Protein AF-A0A4P8THM3-F1 (afdb_monomer_lite)

Radius of gyration: 38.28 Å; chains: 1; bounding box: 110×68×94 Å

pLDDT: mean 72.7, std 19.45, range [41.75, 98.06]

Secondary structure (DSSP, 8-state):
--HHHHHHHHHHHHHHHHHHHHHHHHHH-SSHHHHHHHHHHHHHHHHHHHHHHHHHHT--TTHHHHHHHHHHHHHHHHHHHHHHTTS-HHHHTTSSSS---SS-TT--------------------------------TT----------S--SS----PPPP------------------

Foldseek 3Di:
DDPLVVVLVVLVVVLVVVLVVLVVQLVVPPDPVSVLVSVLVNLVSVLVVVVSVCVVVVDCPCVVVSVVSVVVSVVSNVVVVVVVVPPPVVVVVVPPPDDPDDPDPPPPPPDDDDDDDDDDDDDDDDDDDDDDDDDPPDPPPPDPPPDDDPPDPPPDDPPDDDDDPPDDDDDDDDDDDDDDD

Sequence (181 aa):
MTPVDIALLVLGGVLALTAIAVVVRMIIGPTILDRAVATDMLVVLLVLALALYTAHAHAAWAVPSMLTLTGLAFIGTVTFARFVAREDPARAGRRTHGEASATGGFRALDLEQPGRVAGGDDGNSPEGADGGAADGANTWQDVEVGEEIPVNAHEDADGGPGPVDEDDELVEGFGREEGPR

Structure (mmCIF, N/CA/C/O backbone):
data_AF-A0A4P8THM3-F1
#
_entry.id   AF-A0A4P8THM3-F1
#
loop_
_atom_site.group_PDB
_atom_site.id
_atom_site.type_symbol
_atom_site.label_atom_id
_atom_site.label_alt_id
_atom_site.label_comp_id
_atom_site.label_asym_id
_atom_site.label_entity_id
_atom_site.label_seq_id
_atom_site.pdbx_PDB_ins_code
_atom_site.Cartn_x
_atom_site.Cartn_y
_atom_site.Cartn_z
_atom_site.occupancy
_atom_site.B_iso_or_equiv
_atom_site.auth_seq_id
_atom_site.auth_comp_id
_atom_site.auth_asym_id
_atom_site.auth_atom_id
_atom_site.pdbx_PDB_model_num
ATOM 1 N N . MET A 1 1 ? 6.051 -5.635 -26.591 1.00 73.38 1 MET A N 1
ATOM 2 C CA . MET A 1 1 ? 5.909 -5.507 -25.128 1.00 73.38 1 MET A CA 1
ATOM 3 C C . MET A 1 1 ? 6.985 -6.380 -24.534 1.00 73.38 1 MET A C 1
ATOM 5 O O . MET A 1 1 ? 7.003 -7.567 -24.845 1.00 73.38 1 MET A O 1
ATOM 9 N N . THR A 1 2 ? 7.958 -5.794 -23.844 1.00 94.56 2 THR A N 1
ATOM 10 C CA . THR A 1 2 ? 9.021 -6.589 -23.225 1.00 94.56 2 THR A CA 1
ATOM 11 C C . THR A 1 2 ? 8.426 -7.410 -22.073 1.00 94.56 2 THR A C 1
ATOM 13 O O . THR A 1 2 ? 7.392 -7.023 -21.521 1.00 94.56 2 THR A O 1
ATOM 16 N N . PRO A 1 3 ? 9.029 -8.550 -21.690 1.00 93.19 3 PRO A N 1
ATOM 17 C CA . PRO A 1 3 ? 8.558 -9.317 -20.534 1.00 93.19 3 PRO A CA 1
ATOM 18 C C . PRO A 1 3 ? 8.524 -8.474 -19.247 1.00 93.19 3 PRO A C 1
ATOM 20 O O . PRO A 1 3 ? 7.648 -8.671 -18.409 1.00 93.19 3 PRO A O 1
ATOM 23 N N . VAL A 1 4 ? 9.425 -7.492 -19.123 1.00 93.19 4 VAL A N 1
ATOM 24 C CA . VAL A 1 4 ? 9.458 -6.539 -18.005 1.00 93.19 4 VAL A CA 1
ATOM 25 C C . VAL A 1 4 ? 8.227 -5.631 -18.015 1.00 93.19 4 VAL A C 1
ATOM 27 O O . VAL A 1 4 ? 7.602 -5.462 -16.973 1.00 93.19 4 VAL A O 1
ATOM 30 N N . ASP A 1 5 ? 7.816 -5.119 -19.178 1.00 93.56 5 ASP A N 1
ATOM 31 C CA . ASP A 1 5 ? 6.611 -4.283 -19.288 1.00 93.56 5 ASP A CA 1
ATOM 32 C C . ASP A 1 5 ? 5.356 -5.036 -18.830 1.00 93.56 5 ASP A C 1
ATOM 34 O O . ASP A 1 5 ? 4.515 -4.484 -18.122 1.00 93.56 5 ASP A O 1
ATOM 38 N N . ILE A 1 6 ? 5.242 -6.316 -19.203 1.00 95.56 6 ILE A N 1
ATOM 39 C CA . ILE A 1 6 ? 4.120 -7.170 -18.793 1.00 95.56 6 ILE A CA 1
ATOM 40 C C . ILE A 1 6 ? 4.135 -7.363 -17.273 1.00 95.56 6 ILE A C 1
ATOM 42 O O . ILE A 1 6 ? 3.096 -7.219 -16.630 1.00 95.56 6 ILE A O 1
ATOM 46 N N . ALA A 1 7 ? 5.303 -7.640 -16.687 1.00 95.50 7 ALA A N 1
ATOM 47 C CA . ALA A 1 7 ? 5.444 -7.793 -15.242 1.00 95.50 7 ALA A CA 1
ATOM 48 C C . ALA A 1 7 ? 5.059 -6.512 -14.484 1.00 95.50 7 ALA A C 1
ATOM 50 O O . ALA A 1 7 ? 4.319 -6.588 -13.505 1.00 95.50 7 ALA A O 1
ATOM 51 N N . LEU A 1 8 ? 5.493 -5.337 -14.959 1.00 95.25 8 LEU A N 1
ATOM 52 C CA . LEU A 1 8 ? 5.127 -4.043 -14.372 1.00 95.25 8 LEU A CA 1
ATOM 53 C C . LEU A 1 8 ? 3.614 -3.801 -14.433 1.00 95.25 8 LEU A C 1
ATOM 55 O O . LEU A 1 8 ? 3.025 -3.342 -13.456 1.00 95.25 8 LEU A O 1
ATOM 59 N N . LEU A 1 9 ? 2.967 -4.152 -15.546 1.00 95.50 9 LEU A N 1
ATOM 60 C CA . LEU A 1 9 ? 1.520 -3.999 -15.707 1.00 95.50 9 LEU A CA 1
ATOM 61 C C . LEU A 1 9 ? 0.753 -4.919 -14.742 1.00 95.50 9 LEU A C 1
ATOM 63 O O . LEU A 1 9 ? -0.164 -4.470 -14.054 1.00 95.50 9 LEU A O 1
ATOM 67 N N . VAL A 1 10 ? 1.170 -6.185 -14.629 1.00 97.31 10 VAL A N 1
ATOM 68 C CA . VAL A 1 10 ? 0.578 -7.147 -13.686 1.00 97.31 10 VAL A CA 1
ATOM 69 C C . VAL A 1 10 ? 0.761 -6.685 -12.239 1.00 97.31 10 VAL A C 1
ATOM 71 O O . VAL A 1 10 ? -0.218 -6.647 -11.494 1.00 97.31 10 VAL A O 1
ATOM 74 N N . LEU A 1 11 ? 1.971 -6.276 -11.839 1.00 97.25 11 LEU A N 1
ATOM 75 C CA . LEU A 1 11 ? 2.230 -5.759 -10.489 1.00 97.25 11 LEU A CA 1
ATOM 76 C C . LEU A 1 11 ? 1.400 -4.508 -10.191 1.00 97.25 11 LEU A C 1
ATOM 78 O O . LEU A 1 11 ? 0.836 -4.402 -9.105 1.00 97.25 11 LEU A O 1
ATOM 82 N N . GLY A 1 12 ? 1.284 -3.587 -11.149 1.00 96.75 12 GLY A N 1
ATOM 83 C CA . GLY A 1 12 ? 0.455 -2.392 -11.009 1.00 96.75 12 GLY A CA 1
ATOM 84 C C . GLY A 1 12 ? -1.021 -2.736 -10.799 1.00 96.75 12 GLY A C 1
ATOM 85 O O . GLY A 1 12 ? -1.669 -2.168 -9.920 1.00 96.75 12 GLY A O 1
ATOM 86 N N . GLY A 1 13 ? -1.539 -3.718 -11.542 1.00 97.50 13 GLY A N 1
ATOM 87 C CA . GLY A 1 13 ? -2.902 -4.221 -11.369 1.00 97.50 13 GLY A CA 1
ATOM 88 C C . GLY A 1 13 ? -3.132 -4.848 -9.992 1.00 97.50 13 GLY A C 1
ATOM 89 O O . GLY A 1 13 ? -4.108 -4.517 -9.317 1.00 97.50 13 GLY A O 1
ATOM 90 N N . VAL A 1 14 ? -2.211 -5.704 -9.540 1.00 98.00 14 VAL A N 1
ATOM 91 C CA . VAL A 1 14 ? -2.271 -6.329 -8.208 1.00 98.00 14 VAL A CA 1
ATOM 92 C C . VAL A 1 14 ? -2.186 -5.274 -7.104 1.00 98.00 14 VAL A C 1
ATOM 94 O O . VAL A 1 14 ? -2.969 -5.333 -6.156 1.00 98.00 14 VAL A O 1
ATOM 97 N N . LEU A 1 15 ? -1.305 -4.277 -7.233 1.00 97.56 15 LEU A N 1
ATOM 98 C CA . LEU A 1 15 ? -1.209 -3.164 -6.285 1.00 97.56 15 LEU A CA 1
ATOM 99 C C . LEU A 1 15 ? -2.510 -2.369 -6.209 1.00 97.56 15 LEU A C 1
ATOM 101 O O . LEU A 1 15 ? -2.961 -2.068 -5.108 1.00 97.56 15 LEU A O 1
ATOM 105 N N . ALA A 1 16 ? -3.141 -2.071 -7.346 1.00 97.38 16 ALA A N 1
ATOM 106 C CA . ALA A 1 16 ? -4.410 -1.349 -7.372 1.00 97.38 16 ALA A CA 1
ATOM 107 C C . ALA A 1 16 ? -5.536 -2.140 -6.680 1.00 97.38 16 ALA A C 1
ATOM 109 O O . ALA A 1 16 ? -6.243 -1.596 -5.833 1.00 97.38 16 ALA A O 1
ATOM 110 N N . LEU A 1 17 ? -5.663 -3.437 -6.980 1.00 98.06 17 LEU A N 1
ATOM 111 C CA . LEU A 1 17 ? -6.601 -4.344 -6.303 1.00 98.06 17 LEU A CA 1
ATOM 112 C C . LEU A 1 17 ? -6.342 -4.411 -4.792 1.00 98.06 17 LEU A C 1
ATOM 114 O O . LEU A 1 17 ? -7.275 -4.327 -3.992 1.00 98.06 17 LEU A O 1
ATOM 118 N N . THR A 1 18 ? -5.072 -4.507 -4.400 1.00 97.88 18 THR A N 1
ATOM 119 C CA . THR A 1 18 ? -4.663 -4.556 -2.991 1.00 97.88 18 THR A CA 1
ATOM 120 C C . THR A 1 18 ? -4.976 -3.240 -2.280 1.00 97.88 18 THR A C 1
ATOM 122 O O . THR A 1 18 ? -5.517 -3.259 -1.177 1.00 97.88 18 THR A O 1
ATOM 125 N N . ALA A 1 19 ? -4.731 -2.095 -2.922 1.00 96.62 19 ALA A N 1
ATOM 126 C CA . ALA A 1 19 ? -5.073 -0.780 -2.384 1.00 96.62 19 ALA A CA 1
ATOM 127 C C . ALA A 1 19 ? -6.576 -0.632 -2.146 1.00 96.62 19 ALA A C 1
ATOM 129 O O . ALA A 1 19 ? -6.977 -0.163 -1.083 1.00 96.62 19 ALA A O 1
ATOM 130 N N . ILE A 1 20 ? -7.413 -1.095 -3.078 1.00 97.44 20 ILE A N 1
ATOM 131 C CA . ILE A 1 20 ? -8.868 -1.102 -2.891 1.00 97.44 20 ILE A CA 1
ATOM 132 C C . ILE A 1 20 ? -9.243 -1.954 -1.672 1.00 97.44 20 ILE A C 1
ATOM 134 O O . ILE A 1 20 ? -9.983 -1.486 -0.810 1.00 97.44 20 ILE A O 1
ATOM 138 N N . ALA A 1 21 ? -8.707 -3.173 -1.555 1.00 96.50 21 ALA A N 1
ATOM 139 C CA . ALA A 1 21 ? -8.986 -4.050 -0.417 1.00 96.50 21 ALA A CA 1
ATOM 140 C C . ALA A 1 21 ? -8.557 -3.430 0.928 1.00 96.50 21 ALA A C 1
ATOM 142 O O . ALA A 1 21 ? -9.304 -3.492 1.908 1.00 96.50 21 ALA A O 1
ATOM 143 N N . VAL A 1 22 ? -7.390 -2.781 0.970 1.00 96.56 22 VAL A N 1
ATOM 144 C CA . VAL A 1 22 ? -6.890 -2.073 2.159 1.00 96.56 22 VAL A CA 1
ATOM 145 C C . VAL A 1 22 ? -7.782 -0.886 2.519 1.00 96.56 22 VAL A C 1
ATOM 147 O O . VAL A 1 22 ? -8.130 -0.722 3.686 1.00 96.56 22 VAL A O 1
ATOM 150 N N . VAL A 1 23 ? -8.226 -0.094 1.539 1.00 96.44 23 VAL A N 1
ATOM 151 C CA . VAL A 1 23 ? -9.157 1.023 1.771 1.00 96.44 23 VAL A CA 1
ATOM 152 C C . VAL A 1 23 ? -10.505 0.519 2.291 1.00 96.44 23 VAL A C 1
ATOM 154 O O . VAL A 1 23 ? -11.053 1.083 3.236 1.00 96.44 23 VAL A O 1
ATOM 157 N N . VAL A 1 24 ? -11.025 -0.580 1.740 1.00 96.38 24 VAL A N 1
ATOM 158 C CA . VAL A 1 24 ? -12.254 -1.213 2.242 1.00 96.38 24 VAL A CA 1
ATOM 159 C C . VAL A 1 24 ? -12.089 -1.625 3.711 1.00 96.38 24 VAL A C 1
ATOM 161 O O . VAL A 1 24 ? -12.961 -1.322 4.528 1.00 96.38 24 VAL A O 1
ATOM 164 N N . ARG A 1 25 ? -10.953 -2.233 4.079 1.00 93.62 25 ARG A N 1
ATOM 165 C CA . ARG A 1 25 ? -10.628 -2.580 5.473 1.00 93.62 25 ARG A CA 1
ATOM 166 C C . ARG A 1 25 ? -10.517 -1.344 6.371 1.00 93.62 25 ARG A C 1
ATOM 168 O O . ARG A 1 25 ? -11.076 -1.338 7.462 1.00 93.62 25 ARG A O 1
ATOM 175 N N . MET A 1 26 ? -9.894 -0.267 5.892 1.00 93.94 26 MET A N 1
ATOM 176 C CA . MET A 1 26 ? -9.790 1.009 6.613 1.00 93.94 26 MET A CA 1
ATOM 177 C C . MET A 1 26 ? -11.167 1.622 6.938 1.00 93.94 26 MET A C 1
ATOM 179 O O . MET A 1 26 ? -11.344 2.223 8.000 1.00 93.94 26 MET A O 1
ATOM 183 N N . ILE A 1 27 ? -12.152 1.478 6.043 1.00 94.12 27 ILE A N 1
ATOM 184 C CA . ILE A 1 27 ? -13.493 2.061 6.209 1.00 94.12 27 ILE A CA 1
ATOM 185 C C . ILE A 1 27 ? -14.392 1.177 7.085 1.00 94.12 27 ILE A C 1
ATOM 187 O O . ILE A 1 27 ? -15.050 1.686 7.998 1.00 94.12 27 ILE A O 1
ATOM 191 N N . ILE A 1 28 ? -14.427 -0.130 6.812 1.00 93.88 28 ILE A N 1
ATOM 192 C CA . ILE A 1 28 ? -15.364 -1.087 7.429 1.00 93.88 28 ILE A CA 1
ATOM 193 C C . ILE A 1 28 ? -14.802 -1.678 8.736 1.00 93.88 28 ILE A C 1
ATOM 195 O O . ILE A 1 28 ? -15.559 -2.213 9.543 1.00 93.88 28 ILE A O 1
ATOM 199 N N . GLY A 1 29 ? -13.494 -1.540 8.986 1.00 86.56 29 GLY A N 1
ATOM 200 C CA . GLY A 1 29 ? -12.803 -2.095 10.150 1.00 86.56 29 GLY A CA 1
ATOM 201 C C . GLY A 1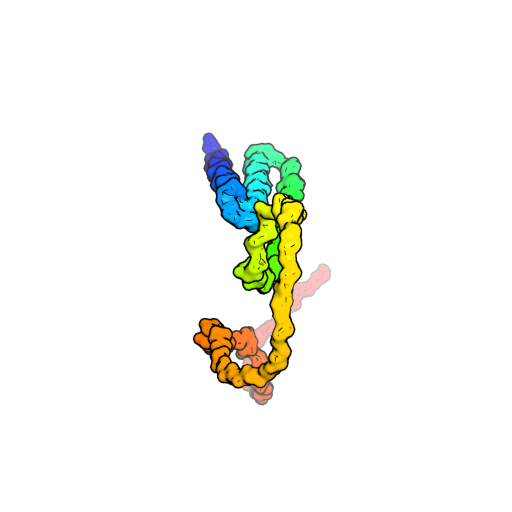 29 ? -13.508 -1.787 11.485 1.00 86.56 29 GLY A C 1
ATOM 202 O O . GLY A 1 29 ? -13.730 -0.606 11.796 1.00 86.56 29 GLY A O 1
ATOM 203 N N . PRO A 1 30 ? -13.868 -2.812 12.289 1.00 85.00 30 PRO A N 1
ATOM 204 C CA . PRO A 1 30 ? -14.609 -2.641 13.542 1.00 85.00 30 PRO A CA 1
ATOM 205 C C . PRO A 1 30 ? -13.731 -2.155 14.702 1.00 85.00 30 PRO A C 1
ATOM 207 O O . PRO A 1 30 ? -14.251 -1.601 15.667 1.00 85.00 30 PRO A O 1
ATOM 210 N N . THR A 1 31 ? -12.408 -2.349 14.627 1.00 87.94 31 THR A N 1
ATOM 211 C CA . THR A 1 31 ? -11.468 -1.978 15.695 1.00 87.94 31 THR A CA 1
ATOM 212 C C . THR A 1 31 ? -10.603 -0.787 15.286 1.00 87.94 31 THR A C 1
ATOM 214 O O . THR A 1 31 ? -10.266 -0.607 14.114 1.00 87.94 31 THR A O 1
ATOM 217 N N . ILE A 1 32 ? -10.216 0.039 16.263 1.00 87.00 32 ILE A N 1
ATOM 218 C CA . ILE A 1 32 ? -9.320 1.184 16.038 1.00 87.00 32 ILE A CA 1
ATOM 219 C C . ILE A 1 32 ? -7.935 0.722 15.547 1.00 87.00 32 ILE A C 1
ATOM 221 O O . ILE A 1 32 ? -7.352 1.342 14.659 1.00 87.00 32 ILE A O 1
ATOM 225 N N . LEU A 1 33 ? -7.458 -0.418 16.066 1.00 87.25 33 LEU A N 1
ATOM 226 C CA . LEU A 1 33 ? -6.210 -1.064 15.653 1.00 87.25 33 LEU A CA 1
ATOM 227 C C . LEU A 1 33 ? -6.268 -1.488 14.186 1.00 87.25 33 LEU A C 1
ATOM 229 O O . LEU A 1 33 ? -5.297 -1.299 13.461 1.00 87.25 33 LEU A O 1
ATOM 233 N N . ASP A 1 34 ? -7.409 -1.993 13.721 1.00 89.25 34 ASP A N 1
ATOM 234 C CA . ASP A 1 34 ? -7.544 -2.420 12.335 1.00 89.25 34 ASP A CA 1
ATOM 235 C C . ASP A 1 34 ? -7.416 -1.258 11.346 1.00 89.25 34 ASP A C 1
ATOM 237 O O . ASP A 1 34 ? -6.707 -1.338 10.342 1.00 89.25 34 ASP A O 1
ATOM 241 N N . ARG A 1 35 ? -8.052 -0.131 11.677 1.00 91.31 35 ARG A N 1
ATOM 242 C CA . ARG A 1 35 ? -7.966 1.097 10.879 1.00 91.31 35 ARG A CA 1
ATOM 243 C C . ARG A 1 35 ? -6.544 1.660 10.861 1.00 91.31 35 ARG A C 1
ATOM 245 O O . ARG A 1 35 ? -6.087 2.126 9.816 1.00 91.31 35 ARG A O 1
ATOM 252 N N . ALA A 1 36 ? -5.834 1.589 11.988 1.00 90.19 36 ALA A N 1
ATOM 253 C CA . ALA A 1 36 ? -4.442 2.018 12.085 1.00 90.19 36 ALA A CA 1
ATOM 254 C C . ALA A 1 36 ? -3.513 1.147 11.222 1.00 90.19 36 ALA A C 1
ATOM 256 O O . ALA A 1 36 ? -2.732 1.682 10.437 1.00 90.19 36 ALA A O 1
ATOM 257 N N . VAL A 1 37 ? -3.658 -0.180 11.294 1.00 91.62 37 VAL A N 1
ATOM 258 C CA . VAL A 1 37 ? -2.885 -1.122 10.468 1.00 91.62 37 VAL A CA 1
ATOM 259 C C . VAL A 1 37 ? -3.199 -0.941 8.982 1.00 91.62 37 VAL A C 1
ATOM 261 O O . VAL A 1 37 ? -2.287 -0.922 8.162 1.00 91.62 37 VAL A O 1
ATOM 264 N N . ALA A 1 38 ? -4.468 -0.749 8.610 1.00 94.31 38 ALA A N 1
ATOM 265 C CA . ALA A 1 38 ? -4.839 -0.502 7.217 1.00 94.31 38 ALA A CA 1
ATOM 266 C C . ALA A 1 38 ? -4.207 0.789 6.665 1.00 94.31 38 ALA A C 1
ATOM 268 O O . ALA A 1 38 ? -3.762 0.821 5.519 1.00 94.31 38 ALA A O 1
ATOM 269 N N . THR A 1 39 ? -4.116 1.839 7.484 1.00 92.62 39 THR A N 1
ATOM 270 C CA . THR A 1 39 ? -3.465 3.098 7.090 1.00 92.62 39 THR A CA 1
ATOM 271 C C . THR A 1 39 ? -1.962 2.908 6.883 1.00 92.62 39 THR A C 1
ATOM 273 O O . THR A 1 39 ? -1.412 3.422 5.912 1.00 92.62 39 THR A O 1
ATOM 276 N N . ASP A 1 40 ? -1.304 2.130 7.744 1.00 93.94 40 ASP A N 1
ATOM 277 C CA . ASP A 1 40 ? 0.111 1.786 7.581 1.00 93.94 40 ASP A CA 1
ATOM 278 C C . ASP A 1 40 ? 0.370 0.994 6.289 1.00 93.94 40 ASP A C 1
ATOM 280 O O . ASP A 1 40 ? 1.219 1.360 5.474 1.00 93.94 40 ASP A O 1
ATOM 284 N N . MET A 1 41 ? -0.452 -0.026 6.026 1.00 95.19 41 MET A N 1
ATOM 285 C CA . MET A 1 41 ? -0.386 -0.791 4.778 1.00 95.19 41 MET A CA 1
ATOM 286 C C . MET A 1 41 ? -0.611 0.091 3.543 1.00 95.19 41 MET A C 1
ATOM 288 O O . MET A 1 41 ? 0.007 -0.140 2.507 1.00 95.19 41 MET A O 1
ATOM 292 N N . LEU A 1 42 ? -1.450 1.129 3.633 1.00 95.69 42 LEU A N 1
ATOM 293 C CA . LEU A 1 42 ? -1.641 2.092 2.546 1.00 95.69 42 LEU A CA 1
ATOM 294 C C . LEU A 1 42 ? -0.337 2.852 2.252 1.00 95.69 42 LEU A C 1
ATOM 296 O O . LEU A 1 42 ? 0.042 2.975 1.088 1.00 95.69 42 LEU A O 1
ATOM 300 N N . VAL A 1 43 ? 0.397 3.290 3.281 1.00 95.69 43 VAL A N 1
ATOM 301 C CA . VAL A 1 43 ? 1.716 3.926 3.103 1.00 95.69 43 VAL A CA 1
ATOM 302 C C . VAL A 1 43 ? 2.701 2.964 2.437 1.00 95.69 43 VAL A C 1
ATOM 304 O O . VAL A 1 43 ? 3.385 3.355 1.490 1.00 95.69 43 VAL A O 1
ATOM 307 N N . VAL A 1 44 ? 2.727 1.696 2.855 1.00 96.06 44 VAL A N 1
ATOM 308 C CA . VAL A 1 44 ? 3.550 0.658 2.212 1.00 96.06 44 VAL A CA 1
ATOM 309 C C . VAL A 1 44 ? 3.181 0.505 0.733 1.00 96.06 44 VAL A C 1
ATOM 311 O O . VAL A 1 44 ? 4.061 0.522 -0.127 1.00 96.06 44 VAL A O 1
ATOM 314 N N . LEU A 1 45 ? 1.891 0.447 0.395 1.00 96.81 45 LEU A N 1
ATOM 315 C CA . LEU A 1 45 ? 1.435 0.369 -0.996 1.00 96.81 45 LEU A CA 1
ATOM 316 C C . LEU A 1 45 ? 1.843 1.593 -1.827 1.00 96.81 45 LEU A C 1
ATOM 318 O O . LEU A 1 45 ? 2.184 1.437 -2.999 1.00 96.81 45 LEU A O 1
ATOM 322 N N . LEU A 1 46 ? 1.867 2.792 -1.238 1.00 95.94 46 LEU A N 1
ATOM 323 C CA . LEU A 1 46 ? 2.380 3.992 -1.907 1.00 95.94 46 LEU A CA 1
ATOM 324 C C . LEU A 1 46 ? 3.880 3.884 -2.194 1.00 95.94 46 LEU A C 1
ATOM 326 O O . LEU A 1 46 ? 4.318 4.249 -3.285 1.00 95.94 46 LEU A O 1
ATOM 330 N N . VAL A 1 47 ? 4.664 3.345 -1.255 1.00 96.56 47 VAL A N 1
ATOM 331 C CA . VAL A 1 47 ? 6.093 3.070 -1.472 1.00 96.56 47 VAL A CA 1
ATOM 332 C C . VAL A 1 47 ? 6.283 2.063 -2.605 1.00 96.56 47 VAL A C 1
ATOM 334 O O . VAL A 1 47 ? 7.108 2.297 -3.487 1.00 96.56 47 VAL A O 1
ATOM 337 N N . LEU A 1 48 ? 5.490 0.987 -2.645 1.00 96.50 48 LEU A N 1
ATOM 338 C CA . LEU A 1 48 ? 5.543 0.001 -3.729 1.00 96.50 48 LEU A CA 1
ATOM 339 C C . LEU A 1 48 ? 5.144 0.612 -5.080 1.00 96.50 48 LEU A C 1
ATOM 341 O O . LEU A 1 48 ? 5.786 0.329 -6.089 1.00 96.50 48 LEU A O 1
ATOM 345 N N . ALA A 1 49 ? 4.127 1.475 -5.113 1.00 95.31 49 ALA A N 1
ATOM 346 C CA . ALA A 1 49 ? 3.715 2.171 -6.330 1.00 95.31 49 ALA A CA 1
ATOM 347 C C . ALA A 1 49 ? 4.812 3.118 -6.843 1.00 95.31 49 ALA A C 1
ATOM 349 O O . ALA A 1 49 ? 5.112 3.130 -8.039 1.00 95.31 49 ALA A O 1
ATOM 350 N N . LEU A 1 50 ? 5.462 3.863 -5.943 1.00 95.06 50 LEU A N 1
ATOM 351 C CA . LEU A 1 50 ? 6.627 4.682 -6.277 1.00 95.06 50 LEU A CA 1
ATOM 352 C C . LEU A 1 50 ? 7.773 3.806 -6.799 1.00 95.06 50 LEU A C 1
ATOM 354 O O . LEU A 1 50 ? 8.403 4.165 -7.791 1.00 95.06 50 LEU A O 1
ATOM 358 N N . ALA A 1 51 ? 8.040 2.660 -6.166 1.00 94.69 51 ALA A N 1
ATOM 359 C CA . ALA A 1 51 ? 9.090 1.741 -6.595 1.00 94.69 51 ALA A CA 1
ATOM 360 C C . ALA A 1 51 ? 8.829 1.247 -8.023 1.00 94.69 51 ALA A C 1
ATOM 362 O O . ALA A 1 51 ? 9.711 1.328 -8.879 1.00 94.69 51 ALA A O 1
ATOM 363 N N . LEU A 1 52 ? 7.589 0.847 -8.311 1.00 94.94 52 LEU A N 1
ATOM 364 C CA . LEU A 1 52 ? 7.165 0.425 -9.642 1.00 94.94 52 LEU A CA 1
ATOM 365 C C . LEU A 1 52 ? 7.316 1.548 -10.679 1.00 94.94 52 LEU A C 1
ATOM 367 O O . LEU A 1 52 ? 7.823 1.317 -11.776 1.00 94.94 52 LEU A O 1
ATOM 371 N N . TYR A 1 53 ? 6.951 2.779 -10.309 1.00 92.88 53 TYR A N 1
ATOM 372 C CA . TYR A 1 53 ? 7.142 3.954 -11.155 1.00 92.88 53 TYR A CA 1
ATOM 373 C C . TYR A 1 53 ? 8.626 4.218 -11.446 1.00 92.88 53 TYR A C 1
ATOM 375 O O . TYR A 1 53 ? 8.997 4.431 -12.598 1.00 92.88 53 TYR A O 1
ATOM 383 N N . THR A 1 54 ? 9.499 4.157 -10.436 1.00 93.44 54 THR A N 1
ATOM 384 C CA . THR A 1 54 ? 10.946 4.351 -10.640 1.00 93.44 54 THR A CA 1
ATOM 385 C C . THR A 1 54 ? 11.585 3.246 -11.469 1.00 93.44 54 THR A C 1
ATOM 387 O O . THR A 1 54 ? 12.484 3.531 -12.259 1.00 93.44 54 THR A O 1
ATOM 390 N N . ALA A 1 55 ? 11.099 2.008 -11.337 1.00 91.12 55 ALA A N 1
ATOM 391 C CA . ALA A 1 55 ? 11.545 0.883 -12.147 1.00 91.12 55 ALA A CA 1
ATOM 392 C C . ALA A 1 55 ? 11.215 1.096 -13.632 1.00 91.12 55 ALA A C 1
ATOM 394 O O . ALA A 1 55 ? 12.026 0.751 -14.487 1.00 91.12 55 ALA A O 1
ATOM 395 N N . HIS A 1 56 ? 10.066 1.710 -13.930 1.00 91.94 56 HIS A N 1
ATOM 396 C CA . HIS A 1 56 ? 9.674 2.059 -15.294 1.00 91.94 56 HIS A CA 1
ATOM 397 C C . HIS A 1 56 ? 10.401 3.304 -15.830 1.00 91.94 56 HIS A C 1
ATOM 399 O O . HIS A 1 56 ? 10.831 3.329 -16.978 1.00 91.94 56 HIS A O 1
ATOM 405 N N . ALA A 1 57 ? 10.554 4.345 -15.004 1.00 89.19 57 ALA A N 1
ATOM 406 C CA . ALA A 1 57 ? 11.145 5.623 -15.407 1.00 89.19 57 ALA A CA 1
ATOM 407 C C . ALA A 1 57 ? 12.686 5.621 -15.443 1.00 89.19 57 ALA A C 1
ATOM 409 O O . ALA A 1 57 ? 13.281 6.597 -15.896 1.00 89.19 57 ALA A O 1
ATOM 410 N N . HIS A 1 58 ? 13.336 4.568 -14.930 1.00 83.88 58 HIS A N 1
ATOM 411 C CA . HIS A 1 58 ? 14.795 4.449 -14.803 1.00 83.88 58 HIS A CA 1
ATOM 412 C C . HIS A 1 58 ? 15.461 5.658 -14.118 1.00 83.88 58 HIS A C 1
ATOM 414 O O . HIS A 1 58 ? 16.580 6.047 -14.453 1.00 83.88 58 HIS A O 1
ATOM 420 N N . ALA A 1 59 ? 14.775 6.258 -13.142 1.00 82.69 59 ALA A N 1
ATOM 421 C CA . ALA A 1 59 ? 15.237 7.450 -12.440 1.00 82.69 59 ALA A CA 1
ATOM 422 C C . ALA A 1 59 ? 15.068 7.296 -10.921 1.00 82.69 59 ALA A C 1
ATOM 424 O O . ALA A 1 59 ? 13.993 6.956 -10.431 1.00 82.69 59 ALA A O 1
ATOM 425 N N . ALA A 1 60 ? 16.131 7.582 -10.164 1.00 86.62 60 ALA A N 1
ATOM 426 C CA . ALA A 1 60 ? 16.220 7.298 -8.727 1.00 86.62 60 ALA A CA 1
ATOM 427 C C . ALA A 1 60 ? 15.782 8.460 -7.810 1.00 86.62 60 ALA A C 1
ATOM 429 O O . ALA A 1 60 ? 16.007 8.422 -6.602 1.00 86.62 60 ALA A O 1
ATOM 430 N N . TRP A 1 61 ? 15.152 9.505 -8.350 1.00 89.94 61 TRP A N 1
ATOM 431 C CA . TRP A 1 61 ? 14.800 10.708 -7.582 1.00 89.94 61 TRP A CA 1
ATOM 432 C C . TRP A 1 61 ? 13.781 10.450 -6.460 1.00 89.94 61 TRP A C 1
ATOM 434 O O . TRP A 1 61 ? 13.760 11.192 -5.483 1.00 89.94 61 TRP A O 1
ATOM 444 N N . ALA A 1 62 ? 12.969 9.392 -6.566 1.00 89.38 62 ALA A N 1
ATOM 445 C CA . ALA A 1 62 ? 11.993 9.025 -5.539 1.00 89.38 62 ALA A CA 1
ATOM 446 C C . ALA A 1 62 ? 12.557 8.085 -4.454 1.00 89.38 62 ALA A C 1
ATOM 448 O O . ALA A 1 62 ? 11.875 7.835 -3.461 1.00 89.38 62 ALA A O 1
ATOM 449 N N . VAL A 1 63 ? 13.797 7.594 -4.592 1.00 92.81 63 VAL A N 1
ATOM 450 C CA . VAL A 1 63 ? 14.429 6.697 -3.604 1.00 92.81 63 VAL A CA 1
ATOM 451 C C . VAL A 1 63 ? 14.508 7.336 -2.205 1.00 92.81 63 VAL A C 1
ATOM 453 O O . VAL A 1 63 ? 14.120 6.674 -1.241 1.00 92.81 63 VAL A O 1
ATOM 456 N N . PRO A 1 64 ? 14.904 8.619 -2.041 1.00 94.62 64 PRO A N 1
ATOM 457 C CA . PRO A 1 64 ? 14.890 9.266 -0.727 1.00 94.62 64 PRO A CA 1
ATOM 458 C C . PRO A 1 64 ? 13.485 9.365 -0.119 1.00 94.62 64 PRO A C 1
ATOM 460 O O . PRO A 1 64 ? 13.324 9.194 1.086 1.00 94.62 64 PRO A O 1
ATOM 463 N N . SER A 1 65 ? 12.459 9.603 -0.941 1.00 95.38 65 SER A N 1
ATOM 464 C CA . SER A 1 65 ? 11.065 9.666 -0.486 1.00 95.38 65 SER A CA 1
ATOM 465 C C . SER A 1 65 ? 10.549 8.302 -0.027 1.00 95.38 65 SER A C 1
ATOM 467 O O . SER A 1 65 ? 9.870 8.215 0.989 1.00 95.38 65 SER A O 1
ATOM 469 N N . MET A 1 66 ? 10.896 7.218 -0.728 1.00 95.88 66 MET A N 1
ATOM 470 C CA . MET A 1 66 ? 10.567 5.855 -0.287 1.00 95.88 66 MET A CA 1
ATOM 471 C C . MET A 1 66 ? 11.207 5.535 1.064 1.00 95.88 66 MET A C 1
ATOM 473 O O . MET A 1 66 ? 10.566 4.924 1.918 1.00 95.88 66 MET A O 1
ATOM 477 N N . LEU A 1 67 ? 12.455 5.967 1.269 1.00 96.19 67 LEU A N 1
ATOM 478 C CA . LEU A 1 67 ? 13.181 5.750 2.516 1.00 96.19 67 LEU A CA 1
ATOM 479 C C . LEU A 1 67 ? 12.495 6.453 3.695 1.00 96.19 67 LEU A C 1
ATOM 481 O O . LEU A 1 67 ? 12.276 5.833 4.735 1.00 96.19 67 LEU A O 1
ATOM 485 N N . THR A 1 68 ? 12.105 7.721 3.529 1.00 97.25 68 THR A N 1
ATOM 486 C CA . THR A 1 68 ? 11.398 8.467 4.581 1.00 97.25 68 THR A CA 1
ATOM 487 C C . THR A 1 68 ? 10.000 7.912 4.843 1.00 97.25 68 THR A C 1
ATOM 489 O O . THR A 1 68 ? 9.622 7.772 6.004 1.00 97.25 68 THR A O 1
ATOM 492 N N . LEU A 1 69 ? 9.255 7.530 3.800 1.00 96.12 69 LEU A N 1
ATOM 493 C CA . LEU A 1 69 ? 7.938 6.897 3.934 1.00 96.12 69 LEU A CA 1
ATOM 494 C C . LEU A 1 69 ? 8.015 5.549 4.660 1.00 96.12 69 LEU A C 1
ATOM 496 O O . LEU A 1 69 ? 7.199 5.282 5.538 1.00 96.12 69 LEU A O 1
ATOM 500 N N . THR A 1 70 ? 9.016 4.726 4.346 1.00 95.62 70 THR A N 1
ATOM 501 C CA . THR A 1 70 ? 9.236 3.433 5.014 1.00 95.62 70 THR A CA 1
ATOM 502 C C . THR A 1 70 ? 9.576 3.631 6.490 1.00 95.62 70 THR A C 1
ATOM 504 O O . THR A 1 70 ? 9.021 2.955 7.353 1.00 95.62 70 THR A O 1
ATOM 507 N N . GLY A 1 71 ? 10.444 4.600 6.798 1.00 96.69 71 GLY A N 1
ATOM 508 C CA . GLY A 1 71 ? 10.744 4.974 8.179 1.00 96.69 71 GLY A CA 1
ATOM 509 C C . GLY A 1 71 ? 9.505 5.466 8.932 1.00 96.69 71 GLY A C 1
ATOM 510 O O . GLY A 1 71 ? 9.292 5.083 10.079 1.00 96.69 71 GLY A O 1
ATOM 511 N N . LEU A 1 72 ? 8.653 6.264 8.282 1.00 95.38 72 LEU A N 1
ATOM 512 C CA . LEU A 1 72 ? 7.416 6.776 8.872 1.00 95.38 72 LEU A CA 1
ATOM 513 C C . LEU A 1 72 ? 6.401 5.660 9.163 1.00 95.38 72 LEU A C 1
ATOM 515 O O . LEU A 1 72 ? 5.835 5.640 10.254 1.00 95.38 72 LEU A O 1
ATOM 519 N N . ALA A 1 73 ? 6.214 4.726 8.227 1.00 92.88 73 ALA A N 1
ATOM 520 C CA . ALA A 1 73 ? 5.369 3.540 8.394 1.00 92.88 73 ALA A CA 1
ATOM 521 C C . ALA A 1 73 ? 5.838 2.679 9.585 1.00 92.88 73 ALA A C 1
ATOM 523 O O . ALA A 1 73 ? 5.088 2.375 10.518 1.00 92.88 73 ALA A O 1
ATOM 524 N N . PHE A 1 74 ? 7.143 2.402 9.643 1.00 93.12 74 PHE A N 1
ATOM 525 C CA . PHE A 1 74 ? 7.745 1.665 10.752 1.00 93.12 74 PHE A CA 1
ATOM 526 C C . PHE A 1 74 ? 7.559 2.368 12.107 1.00 93.12 74 PHE A C 1
ATOM 528 O O . PHE A 1 74 ? 7.135 1.756 13.087 1.00 93.12 74 PHE A O 1
ATOM 535 N N . ILE A 1 75 ? 7.835 3.672 12.183 1.00 94.81 75 ILE A N 1
ATOM 536 C CA . ILE A 1 75 ? 7.670 4.434 13.429 1.00 94.81 75 ILE A CA 1
ATOM 537 C C . ILE A 1 75 ? 6.192 4.487 13.848 1.00 94.81 75 ILE A C 1
ATOM 539 O O . ILE A 1 75 ? 5.888 4.373 15.041 1.00 94.81 75 ILE A O 1
ATOM 543 N N . GLY A 1 76 ? 5.271 4.634 12.892 1.00 89.88 76 GLY A N 1
ATOM 544 C CA . GLY A 1 76 ? 3.830 4.667 13.134 1.00 89.88 76 GLY A CA 1
ATOM 545 C C . GLY A 1 76 ? 3.313 3.387 13.794 1.00 89.88 76 GLY A C 1
ATOM 546 O O . GLY A 1 76 ? 2.639 3.457 14.825 1.00 89.88 76 GLY A O 1
ATOM 547 N N . THR A 1 77 ? 3.691 2.219 13.271 1.00 89.19 77 THR A N 1
ATOM 548 C CA . THR A 1 77 ? 3.275 0.915 13.822 1.00 89.19 77 THR A CA 1
ATOM 549 C C . THR A 1 77 ? 3.859 0.635 15.199 1.00 89.19 77 THR A C 1
ATOM 551 O O . THR A 1 77 ? 3.125 0.228 16.101 1.00 89.19 77 THR A O 1
ATOM 554 N N . VAL A 1 78 ? 5.153 0.905 15.405 1.00 90.44 78 VAL A N 1
ATOM 555 C CA . VAL A 1 78 ? 5.813 0.713 16.708 1.00 90.44 78 VAL A CA 1
ATOM 556 C C . VAL A 1 78 ? 5.178 1.605 17.770 1.00 90.44 78 VAL A C 1
ATOM 558 O O . VAL A 1 78 ? 4.919 1.158 18.889 1.00 90.44 78 VAL A O 1
ATOM 561 N N . THR A 1 79 ? 4.893 2.860 17.425 1.00 90.50 79 THR A N 1
ATOM 562 C CA . THR A 1 79 ? 4.229 3.794 18.339 1.00 90.50 79 THR A CA 1
ATOM 563 C C . THR A 1 79 ? 2.839 3.279 18.700 1.00 90.50 79 THR A C 1
ATOM 565 O O . THR A 1 79 ? 2.524 3.162 19.884 1.00 90.50 79 THR A O 1
ATOM 568 N N . PHE A 1 80 ? 2.039 2.889 17.703 1.00 85.19 80 PHE A N 1
ATOM 569 C CA . PHE A 1 80 ? 0.693 2.363 17.923 1.00 85.19 80 PHE A CA 1
ATOM 570 C C . PHE A 1 80 ? 0.692 1.110 18.813 1.00 85.19 80 PHE A C 1
ATOM 572 O O . PHE A 1 80 ? -0.055 1.047 19.789 1.00 85.19 80 PHE A O 1
ATOM 579 N N . ALA A 1 81 ? 1.580 0.148 18.545 1.00 86.75 81 ALA A N 1
ATOM 580 C CA . ALA A 1 81 ? 1.712 -1.072 19.340 1.00 86.75 81 ALA A CA 1
ATOM 581 C C . ALA A 1 81 ? 2.070 -0.780 20.808 1.00 86.75 81 ALA A C 1
ATOM 583 O O . ALA A 1 81 ? 1.536 -1.409 21.721 1.00 86.75 81 ALA A O 1
ATOM 584 N N . ARG A 1 82 ? 2.933 0.214 21.063 1.00 85.75 82 ARG A N 1
ATOM 585 C CA . ARG A 1 82 ? 3.304 0.610 22.433 1.00 85.75 82 ARG A CA 1
ATOM 586 C C . ARG A 1 82 ? 2.175 1.312 23.186 1.00 85.75 82 ARG A C 1
ATOM 588 O O . ARG A 1 82 ? 2.127 1.202 24.409 1.00 85.75 82 ARG A O 1
ATOM 595 N N . PHE A 1 83 ? 1.298 2.035 22.491 1.00 83.31 83 PHE A N 1
ATOM 596 C CA . PHE A 1 83 ? 0.110 2.632 23.105 1.00 83.31 83 PHE A CA 1
ATOM 597 C C . PHE A 1 83 ? -0.952 1.578 23.413 1.00 83.31 83 PHE A C 1
ATOM 599 O O . PHE A 1 83 ? -1.444 1.544 24.539 1.00 83.31 83 PHE A O 1
ATOM 606 N N . VAL A 1 84 ? -1.241 0.676 22.468 1.00 82.44 84 VAL A N 1
ATOM 607 C CA . VAL A 1 84 ? -2.274 -0.357 22.651 1.00 82.44 84 VAL A CA 1
ATOM 608 C C . VAL A 1 84 ? -1.911 -1.336 23.776 1.00 82.44 84 VAL A C 1
ATOM 610 O O . VAL A 1 84 ? -2.773 -1.751 24.539 1.00 82.44 84 VAL A O 1
ATOM 613 N N . ALA A 1 85 ? -0.621 -1.633 23.967 1.00 76.62 85 ALA A N 1
ATOM 614 C CA . ALA A 1 85 ? -0.147 -2.498 25.049 1.00 76.62 85 ALA A CA 1
ATOM 615 C C . ALA A 1 85 ? -0.322 -1.902 26.464 1.00 76.62 85 ALA A C 1
ATOM 617 O O . ALA A 1 85 ? -0.156 -2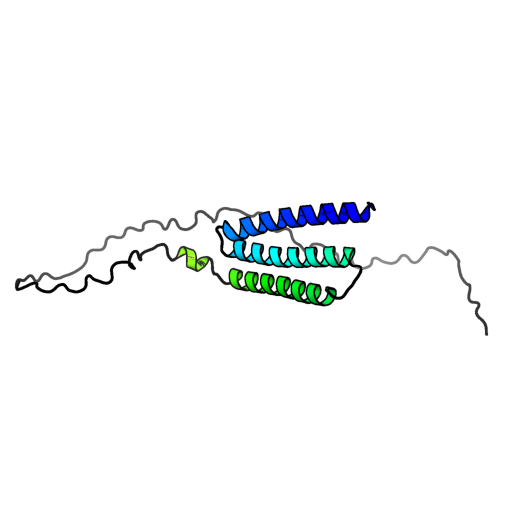.613 27.451 1.00 76.62 85 ALA A O 1
ATOM 618 N N . ARG A 1 86 ? -0.621 -0.599 26.587 1.00 67.56 86 ARG A N 1
ATOM 619 C CA . ARG A 1 86 ? -0.836 0.085 27.877 1.00 67.56 86 ARG A CA 1
ATOM 620 C C . ARG A 1 86 ? -2.310 0.182 28.275 1.00 67.56 86 ARG A C 1
ATOM 622 O O . ARG A 1 86 ? -2.606 0.630 29.384 1.00 67.56 86 ARG A O 1
ATOM 629 N N . GLU A 1 87 ? -3.229 -0.232 27.406 1.00 63.84 87 GLU A N 1
ATOM 630 C CA . GLU A 1 87 ? -4.644 -0.378 27.743 1.00 63.84 87 GLU A CA 1
ATOM 631 C C . GLU A 1 87 ? -4.819 -1.647 28.576 1.00 63.84 87 GLU A C 1
ATOM 633 O O . GLU A 1 87 ? -5.005 -2.745 28.071 1.00 63.84 87 GLU A O 1
ATOM 638 N N . ASP A 1 88 ? -4.691 -1.472 29.886 1.00 60.75 88 ASP A N 1
ATOM 639 C CA . ASP A 1 88 ? -4.797 -2.521 30.889 1.00 60.75 88 ASP A CA 1
ATOM 640 C C . ASP A 1 88 ? -6.167 -3.240 30.779 1.00 60.75 88 ASP A C 1
ATOM 642 O O . ASP A 1 88 ? -7.198 -2.644 31.138 1.00 60.75 88 ASP A O 1
ATOM 646 N N . PRO A 1 89 ? -6.235 -4.506 30.309 1.00 59.31 89 PRO A N 1
ATOM 647 C CA . PRO A 1 89 ? -7.502 -5.237 30.184 1.00 59.31 89 PRO A CA 1
ATOM 648 C C . PRO A 1 89 ? -8.199 -5.404 31.548 1.00 59.31 89 PRO A C 1
ATOM 650 O O . PRO A 1 89 ? -9.421 -5.547 31.619 1.00 59.31 89 PRO A O 1
ATOM 653 N N . ALA A 1 90 ? -7.450 -5.261 32.649 1.00 59.34 90 ALA A N 1
ATOM 654 C CA . ALA A 1 90 ? -7.938 -5.2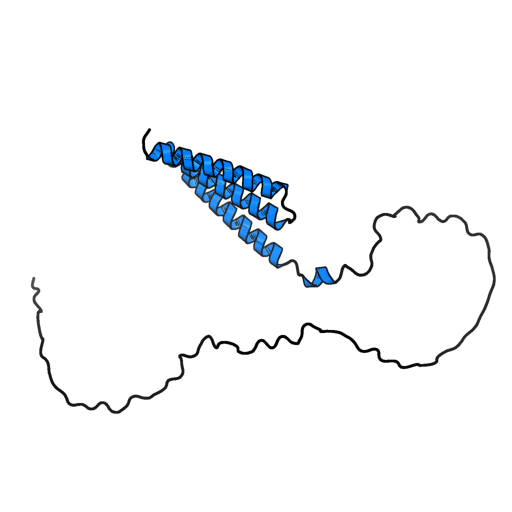90 34.025 1.00 59.34 90 ALA A CA 1
ATOM 655 C C . ALA A 1 90 ? -8.908 -4.143 34.390 1.00 59.34 90 ALA A C 1
ATOM 657 O O . ALA A 1 90 ? -9.658 -4.254 35.365 1.00 59.34 90 ALA A O 1
ATOM 658 N N . ARG A 1 91 ? -8.941 -3.038 33.626 1.00 55.56 91 ARG A N 1
ATOM 659 C CA . ARG A 1 91 ? -9.931 -1.956 33.821 1.00 55.56 91 ARG A CA 1
ATOM 660 C C . ARG A 1 91 ? -11.205 -2.138 32.993 1.00 55.56 91 ARG A C 1
ATOM 662 O O . ARG A 1 91 ? -12.234 -1.577 33.370 1.00 55.56 91 ARG A O 1
ATOM 669 N N . ALA A 1 92 ? -11.169 -2.929 31.918 1.00 59.19 92 ALA A N 1
ATOM 670 C CA . ALA A 1 92 ? -12.344 -3.213 31.091 1.00 59.19 92 ALA A CA 1
ATOM 671 C C . ALA A 1 92 ? -13.355 -4.127 31.811 1.00 59.19 92 ALA A C 1
ATOM 673 O O . ALA A 1 92 ? -14.558 -3.958 31.639 1.00 59.19 92 ALA A O 1
ATOM 674 N N . GLY A 1 93 ? -12.883 -5.007 32.704 1.00 56.16 93 GLY A N 1
ATOM 675 C CA . GLY A 1 93 ? -13.738 -5.851 33.551 1.00 56.16 93 GLY A CA 1
ATOM 676 C C . GLY A 1 93 ? -14.418 -5.133 34.727 1.00 56.16 93 GLY A C 1
ATOM 677 O O . GLY A 1 93 ? -15.297 -5.707 35.357 1.00 56.16 93 GLY A O 1
ATOM 678 N N . ARG A 1 94 ? -14.051 -3.877 35.035 1.00 58.00 94 ARG A N 1
ATOM 679 C CA . ARG A 1 94 ? -14.586 -3.138 36.200 1.00 58.00 94 ARG A CA 1
ATOM 680 C C . ARG A 1 94 ? -15.665 -2.105 35.852 1.00 58.00 94 ARG A C 1
ATOM 682 O O . ARG A 1 94 ? -16.173 -1.443 36.747 1.00 58.00 94 ARG A O 1
ATOM 689 N N . ARG A 1 95 ? -16.011 -1.944 34.567 1.00 55.97 95 ARG A N 1
ATOM 690 C CA . ARG A 1 95 ? -16.991 -0.943 34.090 1.00 55.97 95 ARG A CA 1
ATOM 691 C C . ARG A 1 95 ? -18.360 -1.517 33.707 1.00 55.97 95 ARG A C 1
ATOM 693 O O . ARG A 1 95 ? -19.175 -0.795 33.148 1.00 55.97 95 ARG A O 1
ATOM 700 N N . THR A 1 96 ? -18.648 -2.780 34.022 1.00 55.41 96 THR A N 1
ATOM 701 C CA . THR A 1 96 ? -19.981 -3.378 33.809 1.00 55.41 96 THR A CA 1
ATOM 702 C C . THR A 1 96 ? -20.856 -3.408 35.065 1.00 55.41 96 THR A C 1
ATOM 704 O O . THR A 1 96 ? -21.947 -3.972 35.027 1.00 55.41 96 THR A O 1
ATOM 707 N N . HIS A 1 97 ? -20.452 -2.746 36.156 1.00 56.19 97 HIS A N 1
ATOM 708 C CA . HIS A 1 97 ? -21.312 -2.557 37.324 1.00 56.19 97 HIS A CA 1
ATOM 709 C C . HIS A 1 97 ? -21.553 -1.067 37.594 1.00 56.19 97 HIS A C 1
ATOM 711 O O . HIS A 1 97 ? -20.740 -0.396 38.220 1.00 56.19 97 HIS A O 1
ATOM 717 N N . GLY A 1 98 ? -22.693 -0.577 37.096 1.00 57.22 98 GLY A N 1
ATOM 718 C CA . GLY A 1 98 ? -23.398 0.562 37.680 1.00 57.22 98 GLY A CA 1
ATOM 719 C C . GLY A 1 98 ? -22.976 1.961 37.240 1.00 57.22 98 GLY A C 1
ATOM 720 O O . GLY A 1 98 ? -22.571 2.736 38.087 1.00 57.22 98 GLY A O 1
ATOM 721 N N . GLU A 1 99 ? -23.184 2.341 35.975 1.00 50.88 99 GLU A N 1
ATOM 722 C CA . GLU A 1 99 ? -23.597 3.728 35.697 1.00 50.88 99 GLU A CA 1
ATOM 723 C C . GLU A 1 99 ? -24.333 3.846 34.358 1.00 50.88 99 GLU A C 1
ATOM 725 O O . GLU A 1 99 ? -23.847 4.363 33.354 1.00 50.88 99 GLU A O 1
ATOM 730 N N . ALA A 1 100 ? -25.575 3.366 34.356 1.00 56.50 100 ALA A N 1
ATOM 731 C CA . ALA A 1 100 ? -26.593 3.903 33.468 1.00 56.50 100 ALA A CA 1
ATOM 732 C C . ALA A 1 100 ? -26.996 5.293 33.993 1.00 56.50 100 ALA A C 1
ATOM 734 O O . ALA A 1 100 ? -28.027 5.430 34.642 1.00 56.50 100 ALA A O 1
ATOM 735 N N . SER A 1 101 ? -26.165 6.320 33.786 1.00 54.38 101 SER A N 1
ATOM 736 C CA . SER A 1 101 ? -26.559 7.701 34.094 1.00 54.38 101 SER A CA 1
ATOM 737 C C . SER A 1 101 ? -25.711 8.734 33.347 1.00 54.38 101 SER A C 1
ATOM 739 O O . SER A 1 101 ? -24.828 9.370 33.906 1.00 54.38 101 SER A O 1
ATOM 741 N N . ALA A 1 102 ? -25.974 8.924 32.051 1.00 51.72 102 ALA A N 1
ATOM 742 C CA . ALA A 1 102 ? -25.432 10.076 31.316 1.00 51.72 102 ALA A CA 1
ATOM 743 C C . ALA A 1 102 ? -26.361 10.591 30.199 1.00 51.72 102 ALA A C 1
ATOM 745 O O . ALA A 1 102 ? -25.904 11.110 29.184 1.00 51.72 102 ALA A O 1
ATOM 746 N N . THR A 1 103 ? -27.687 10.469 30.351 1.00 51.66 103 THR A N 1
ATOM 747 C CA . THR A 1 103 ? -28.651 11.089 29.410 1.00 51.66 103 THR A CA 1
ATOM 748 C C . THR A 1 103 ? -29.850 11.742 30.112 1.00 51.66 103 THR A C 1
ATOM 750 O O . THR A 1 103 ? -30.954 11.760 29.594 1.00 51.66 103 THR A O 1
ATOM 753 N N . GLY A 1 104 ? -29.677 12.333 31.296 1.00 46.28 104 GLY A N 1
ATOM 754 C CA . GLY A 1 104 ? -30.827 12.880 32.036 1.00 46.28 104 GLY A CA 1
ATOM 755 C C . GLY A 1 104 ? -30.570 14.129 32.863 1.00 46.28 104 GLY A C 1
ATOM 756 O O . GLY A 1 104 ? -31.254 14.337 33.859 1.00 46.28 104 GLY A O 1
ATOM 757 N N . GLY A 1 105 ? -29.597 14.959 32.490 1.00 52.25 105 GLY A N 1
ATOM 758 C CA . GLY A 1 105 ? -29.273 16.196 33.203 1.00 52.25 105 GLY A CA 1
ATOM 759 C C . GLY A 1 105 ? -30.266 17.334 32.957 1.00 52.25 105 GLY A C 1
ATOM 760 O O . GLY A 1 105 ? -29.843 18.369 32.475 1.00 52.25 105 GLY A O 1
ATOM 761 N N . PHE A 1 106 ? -31.559 17.153 33.254 1.00 51.84 106 PHE A N 1
ATOM 762 C CA . PHE A 1 106 ? -32.569 18.232 33.280 1.00 51.84 106 PHE A CA 1
ATOM 763 C C . PHE A 1 106 ? -33.763 17.932 34.215 1.00 51.84 106 PHE A C 1
ATOM 765 O O . PHE A 1 106 ? -34.878 18.380 33.959 1.00 51.84 106 PHE A O 1
ATOM 772 N N . ARG A 1 107 ? -33.575 17.172 35.307 1.00 54.22 107 ARG A N 1
ATOM 773 C CA . ARG A 1 107 ? -34.679 16.840 36.240 1.00 54.22 107 ARG A CA 1
ATOM 774 C C . ARG A 1 107 ? -34.495 17.315 37.688 1.00 54.22 107 ARG A C 1
ATOM 776 O O . ARG A 1 107 ? -35.151 16.801 38.578 1.00 54.22 107 ARG A O 1
ATOM 783 N N . ALA A 1 108 ? -33.644 18.313 37.928 1.00 61.69 108 ALA A N 1
ATOM 784 C CA . ALA A 1 108 ? -33.384 18.860 39.269 1.00 61.69 108 ALA A CA 1
ATOM 785 C C . ALA A 1 108 ? -34.206 20.123 39.616 1.00 61.69 108 ALA A C 1
ATOM 787 O O . ALA A 1 108 ? -33.781 20.931 40.436 1.00 61.69 108 ALA A O 1
ATOM 788 N N . LEU A 1 109 ? -35.374 20.314 38.999 1.00 57.53 109 LEU A N 1
ATOM 789 C CA . LEU A 1 109 ? -36.328 21.363 39.377 1.00 57.53 109 LEU A CA 1
ATOM 790 C C . LEU A 1 109 ? -37.628 20.716 39.871 1.00 57.53 109 LEU A C 1
ATOM 792 O O . LEU A 1 109 ? -38.681 20.881 39.262 1.00 57.53 109 LEU A O 1
ATOM 796 N N . ASP A 1 110 ? -37.537 19.975 40.977 1.00 58.47 110 ASP A N 1
ATOM 797 C CA . ASP A 1 110 ? -38.690 19.722 41.845 1.00 58.47 110 ASP A CA 1
ATOM 798 C C . ASP A 1 110 ? -38.923 20.989 42.681 1.00 58.47 110 ASP A C 1
ATOM 800 O O . ASP A 1 110 ? -38.377 21.175 43.769 1.00 58.47 110 ASP A O 1
ATOM 804 N N . LEU A 1 111 ? -39.705 21.906 42.114 1.00 62.88 111 LEU A N 1
ATOM 805 C CA . LEU A 1 111 ? -40.425 22.905 42.888 1.00 62.88 111 LEU A CA 1
ATOM 806 C C . LEU A 1 111 ? -41.663 22.216 43.483 1.00 62.88 111 LEU A C 1
ATOM 808 O O . LEU A 1 111 ? -42.426 21.596 42.747 1.00 62.88 111 LEU A O 1
ATOM 812 N N . GLU A 1 112 ? -41.864 22.407 44.790 1.00 57.50 112 GLU A N 1
ATOM 813 C CA . GLU A 1 112 ? -43.112 22.180 45.536 1.00 57.50 112 GLU A CA 1
ATOM 814 C C . GLU A 1 112 ? -43.359 20.762 46.102 1.00 57.50 112 GLU A C 1
ATOM 816 O O . GLU A 1 112 ? -43.965 19.894 45.476 1.00 57.50 112 GLU A O 1
ATOM 821 N N . GLN A 1 113 ? -43.013 20.567 47.383 1.00 58.19 113 GLN A N 1
ATOM 822 C CA . GLN A 1 113 ? -43.783 19.668 48.250 1.00 58.19 113 GLN A CA 1
ATOM 823 C C . GLN A 1 113 ? -44.137 20.393 49.565 1.00 58.19 113 GLN A C 1
ATOM 825 O O . GLN A 1 113 ? -43.311 20.470 50.479 1.00 58.19 113 GLN A O 1
ATOM 830 N N . PRO A 1 114 ? -45.349 20.971 49.669 1.00 52.81 114 PRO A N 1
ATOM 831 C CA . PRO A 1 114 ? -45.789 21.686 50.849 1.00 52.81 114 PRO A CA 1
ATOM 832 C C . PRO A 1 114 ? -46.301 20.685 51.886 1.00 52.81 114 PRO A C 1
ATOM 834 O O . PRO A 1 114 ? -47.256 19.949 51.654 1.00 52.81 114 PRO A O 1
ATOM 837 N N . GLY A 1 115 ? -45.654 20.699 53.050 1.00 58.47 115 GLY A N 1
ATOM 838 C CA . GLY A 1 115 ? -46.227 20.311 54.337 1.00 58.47 115 GLY A CA 1
ATOM 839 C C . GLY A 1 115 ? -46.671 18.857 54.506 1.00 58.47 115 GLY A C 1
ATOM 840 O O . GLY A 1 115 ? -47.842 18.537 54.324 1.00 58.47 115 GLY A O 1
ATOM 841 N N . ARG A 1 116 ? -45.799 18.022 55.083 1.00 49.50 116 ARG A N 1
ATOM 842 C CA . ARG A 1 116 ? -46.242 16.989 56.034 1.00 49.50 116 ARG A CA 1
ATOM 843 C C . ARG A 1 116 ? -45.302 16.903 57.231 1.00 49.50 116 ARG A C 1
ATOM 845 O O . ARG A 1 116 ? -44.154 16.496 57.119 1.00 49.50 116 ARG A O 1
ATOM 852 N N . VAL A 1 117 ? -45.842 17.301 58.378 1.00 56.38 117 VAL A N 1
ATOM 853 C CA . VAL A 1 117 ? -45.345 16.982 59.717 1.00 56.38 117 VAL A CA 1
ATOM 854 C C . VAL A 1 117 ? -46.012 15.677 60.156 1.00 56.38 117 VAL A C 1
ATOM 856 O O . VAL A 1 117 ? -47.234 15.587 60.063 1.00 56.38 117 VAL A O 1
ATOM 859 N N . ALA A 1 118 ? -45.207 14.717 60.619 1.00 53.47 118 ALA A N 1
ATOM 860 C CA . ALA A 1 118 ? -45.488 13.567 61.503 1.00 53.47 118 ALA A CA 1
ATOM 861 C C . ALA A 1 118 ? -44.482 12.472 61.102 1.00 53.47 118 ALA A C 1
ATOM 863 O O . ALA A 1 118 ? -44.439 12.102 59.937 1.00 53.47 118 ALA A O 1
ATOM 864 N N . GLY A 1 119 ? -43.580 11.967 61.937 1.00 44.44 119 GLY A N 1
ATOM 865 C CA . GLY A 1 119 ? -43.683 11.650 63.358 1.00 44.44 119 GLY A CA 1
ATOM 866 C C . GLY A 1 119 ? -43.371 10.153 63.484 1.00 44.44 119 GLY A C 1
ATOM 867 O O . GLY A 1 119 ? -43.909 9.378 62.701 1.00 44.44 119 GLY A O 1
ATOM 868 N N . GLY A 1 120 ? -42.509 9.750 64.419 1.00 41.75 120 GLY A N 1
ATOM 869 C CA . GLY A 1 120 ? -42.281 8.330 64.711 1.00 41.75 120 GLY A CA 1
ATOM 870 C C . GLY A 1 120 ? -40.836 7.991 65.043 1.00 41.75 120 GLY A C 1
ATOM 871 O O . GLY A 1 120 ? -40.015 7.827 64.153 1.00 41.75 120 GLY A O 1
ATOM 872 N N . ASP A 1 121 ? -40.582 7.931 66.341 1.00 53.78 121 ASP A N 1
ATOM 873 C CA . ASP A 1 121 ? -39.459 7.308 67.033 1.00 53.78 121 ASP A CA 1
ATOM 874 C C . ASP A 1 121 ? -39.666 5.783 67.080 1.00 53.78 121 ASP A C 1
ATOM 876 O O . ASP A 1 121 ? -40.750 5.351 67.474 1.00 53.78 121 ASP A O 1
ATOM 880 N N . ASP A 1 122 ? -38.655 4.987 66.731 1.00 56.62 122 ASP A N 1
ATOM 881 C CA . ASP A 1 122 ? -38.408 3.676 67.339 1.00 56.62 122 ASP A CA 1
ATOM 882 C C . ASP A 1 122 ? -36.936 3.249 67.206 1.00 56.62 122 ASP A C 1
ATOM 884 O O . ASP A 1 122 ? -36.308 3.275 66.148 1.00 56.62 122 ASP A O 1
ATOM 888 N N . GLY A 1 123 ? -36.355 2.914 68.358 1.00 45.59 123 GLY A N 1
ATOM 889 C CA . GLY A 1 123 ? -34.954 2.564 68.511 1.00 45.59 123 GLY A CA 1
ATOM 890 C C . GLY A 1 123 ? -34.652 1.064 68.537 1.00 45.59 123 GLY A C 1
ATOM 891 O O . GLY A 1 123 ? -35.516 0.216 68.720 1.00 45.59 123 GLY A O 1
ATOM 892 N N . ASN A 1 124 ? -33.341 0.816 68.501 1.00 48.16 124 ASN A N 1
ATOM 893 C CA . ASN A 1 124 ? -32.591 -0.281 69.125 1.00 48.16 124 ASN A CA 1
ATOM 894 C C . ASN A 1 124 ? -32.588 -1.705 68.508 1.00 48.16 124 ASN A C 1
ATOM 896 O O . ASN A 1 124 ? -33.354 -2.564 68.924 1.00 48.16 124 ASN A O 1
ATOM 900 N N . SER A 1 125 ? -31.534 -1.940 67.704 1.00 48.88 125 SER A N 1
ATOM 901 C CA . SER A 1 125 ? -30.451 -2.957 67.843 1.00 48.88 125 SER A CA 1
ATOM 902 C C . SER A 1 125 ? -30.791 -4.481 67.848 1.00 48.88 125 SER A C 1
ATOM 904 O O . SER A 1 125 ? -31.944 -4.854 67.711 1.00 48.88 125 SER A O 1
ATOM 906 N N . PRO A 1 126 ? -29.793 -5.399 67.890 1.00 55.81 126 PRO A N 1
ATOM 907 C CA . PRO A 1 126 ? -29.331 -6.183 66.738 1.00 55.81 126 PRO A CA 1
ATOM 908 C C . PRO A 1 126 ? -29.526 -7.706 66.913 1.00 55.81 126 PRO A C 1
ATOM 910 O O . PRO A 1 126 ? -29.256 -8.249 67.981 1.00 55.81 126 PRO A O 1
ATOM 913 N N . GLU A 1 127 ? -29.867 -8.428 65.847 1.00 52.72 127 GLU A N 1
ATOM 914 C CA . GLU A 1 127 ? -29.821 -9.898 65.838 1.00 52.72 127 GLU A CA 1
ATOM 915 C C . GLU A 1 127 ? -28.976 -10.395 64.664 1.00 52.72 127 GLU A C 1
ATOM 917 O O . GLU A 1 127 ? -29.197 -10.041 63.506 1.00 52.72 127 GLU A O 1
ATOM 922 N N . GLY A 1 128 ? -27.947 -11.169 65.009 1.00 45.31 128 GLY A N 1
ATOM 923 C CA . GLY A 1 128 ? -27.092 -11.869 64.065 1.00 45.31 128 GLY A CA 1
ATOM 924 C C . GLY A 1 128 ? -27.803 -13.065 63.435 1.00 45.31 128 GLY A C 1
ATOM 925 O O . GLY A 1 128 ? -28.637 -13.708 64.066 1.00 45.31 128 GLY A O 1
ATOM 926 N N . ALA A 1 129 ? -27.433 -13.346 62.189 1.00 49.38 129 ALA A N 1
ATOM 927 C CA . ALA A 1 129 ? -27.599 -14.641 61.540 1.00 49.38 129 ALA A CA 1
ATOM 928 C C . ALA A 1 129 ? -26.566 -14.747 60.403 1.00 49.38 129 ALA A C 1
ATOM 930 O O . ALA A 1 129 ? -26.802 -14.400 59.248 1.00 49.38 129 ALA A O 1
ATOM 931 N N . ASP A 1 130 ? -25.352 -15.101 60.804 1.00 50.88 130 ASP A N 1
ATOM 932 C CA . ASP A 1 130 ? -24.511 -16.134 60.208 1.00 50.88 130 ASP A CA 1
ATOM 933 C C . ASP A 1 130 ? -25.147 -16.937 59.055 1.00 50.88 130 ASP A C 1
ATOM 935 O O . ASP A 1 130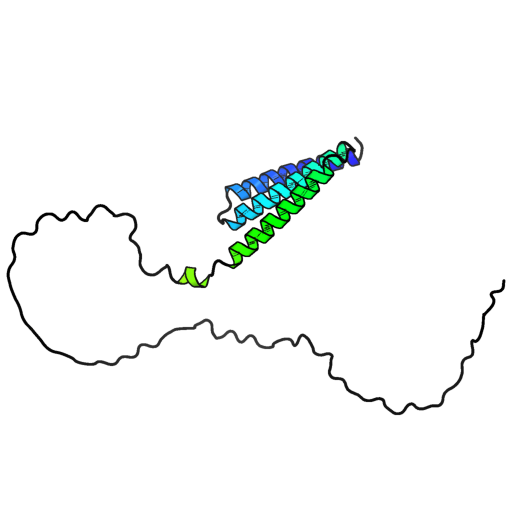 ? -26.172 -17.600 59.191 1.00 50.88 130 ASP A O 1
ATOM 939 N N . GLY A 1 131 ? -24.460 -16.920 57.912 1.00 46.94 131 GLY A N 1
ATOM 940 C CA . GLY A 1 131 ? -24.792 -17.710 56.733 1.00 46.94 131 GLY A CA 1
ATOM 941 C C . GLY A 1 131 ? -23.748 -17.500 55.646 1.00 46.94 131 GLY A C 1
ATOM 942 O O . GLY A 1 131 ? -23.965 -16.740 54.707 1.00 46.94 131 GLY A O 1
ATOM 943 N N . GLY A 1 132 ? -22.583 -18.134 55.806 1.00 46.31 132 GLY A N 1
ATOM 944 C CA . GLY A 1 132 ? -21.529 -18.155 54.797 1.00 46.31 132 GLY A CA 1
ATOM 945 C C . GLY A 1 132 ? -22.032 -18.787 53.501 1.00 46.31 132 GLY A C 1
ATOM 946 O O . GLY A 1 132 ? -22.264 -19.993 53.442 1.00 46.31 132 GLY A O 1
ATOM 947 N N . ALA A 1 133 ? -22.193 -17.966 52.467 1.00 47.03 133 ALA A N 1
ATOM 948 C CA . ALA A 1 133 ? -22.415 -18.416 51.104 1.00 47.03 133 ALA A CA 1
ATOM 949 C C . ALA A 1 133 ? -21.062 -18.431 50.392 1.00 47.03 133 ALA A C 1
ATOM 951 O O . ALA A 1 133 ? -20.403 -17.401 50.263 1.00 47.03 133 ALA A O 1
ATOM 952 N N . ALA A 1 134 ? -20.652 -19.638 50.011 1.00 50.34 134 ALA A N 1
ATOM 953 C CA . ALA A 1 134 ? -19.394 -19.944 49.363 1.00 50.34 134 ALA A CA 1
ATOM 954 C C . ALA A 1 134 ? -19.146 -19.051 48.140 1.00 50.34 134 ALA A C 1
ATOM 956 O O . ALA A 1 134 ? -19.946 -18.975 47.206 1.00 50.34 134 ALA A O 1
ATOM 957 N N . ASP A 1 135 ? -17.991 -18.404 48.198 1.00 45.94 135 ASP A N 1
ATOM 958 C CA . ASP A 1 135 ? -17.316 -17.669 47.147 1.00 45.94 135 ASP A CA 1
ATOM 959 C C . ASP A 1 135 ? -16.942 -18.649 46.021 1.00 45.94 135 ASP A C 1
ATOM 961 O O . ASP A 1 135 ? -15.961 -19.382 46.106 1.00 45.94 135 ASP A O 1
ATOM 965 N N . GLY A 1 136 ? -17.775 -18.720 44.981 1.00 51.09 136 GLY A N 1
ATOM 966 C CA . GLY A 1 136 ? -17.524 -19.486 43.752 1.00 51.09 136 GLY A CA 1
ATOM 967 C C . GLY A 1 136 ? -16.503 -18.811 42.830 1.00 51.09 136 GLY A C 1
ATOM 968 O O . GLY A 1 136 ? -16.671 -18.804 41.609 1.00 51.09 136 GLY A O 1
ATOM 969 N N . ALA A 1 137 ? -15.479 -18.188 43.406 1.00 54.59 137 ALA A N 1
ATOM 970 C CA . ALA A 1 137 ? -14.377 -17.592 42.680 1.00 54.59 137 ALA A CA 1
ATOM 971 C C . ALA A 1 137 ? -13.400 -18.692 42.251 1.00 54.59 137 ALA A C 1
ATOM 973 O O . ALA A 1 137 ? -12.841 -19.336 43.123 1.00 54.59 137 ALA A O 1
ATOM 974 N N . ASN A 1 138 ? -13.164 -18.800 40.930 1.00 50.25 138 ASN A N 1
ATOM 975 C CA . ASN A 1 138 ? -12.044 -19.472 40.233 1.00 50.25 138 ASN A CA 1
ATOM 976 C C . ASN A 1 138 ? -12.265 -20.809 39.479 1.00 50.25 138 ASN A C 1
ATOM 978 O O . ASN A 1 138 ? -11.375 -21.649 39.429 1.00 50.25 138 ASN A O 1
ATOM 982 N N . THR A 1 139 ? -13.327 -20.945 38.677 1.00 53.41 139 THR A N 1
ATOM 983 C CA . THR A 1 139 ? -13.452 -22.033 37.661 1.00 53.41 139 THR A CA 1
ATOM 984 C C . THR A 1 139 ? -12.450 -21.941 36.478 1.00 53.41 139 THR A C 1
ATOM 986 O O . THR A 1 139 ? -12.706 -22.432 35.386 1.00 53.41 139 THR A O 1
ATOM 989 N N . TRP A 1 140 ? -11.290 -21.311 36.671 1.00 53.91 140 TRP A N 1
ATOM 990 C CA . TRP A 1 140 ? -10.186 -21.232 35.700 1.00 53.91 140 TRP A CA 1
ATOM 991 C C . TRP A 1 140 ? -8.875 -21.801 36.258 1.00 53.91 140 TRP A C 1
ATOM 993 O O . TRP A 1 140 ? -7.820 -21.586 35.668 1.00 53.91 140 TRP A O 1
ATOM 1003 N N . GLN A 1 141 ? -8.927 -22.493 37.401 1.00 50.72 141 GLN A N 1
ATOM 1004 C CA . GLN A 1 141 ? -7.741 -22.926 38.138 1.00 50.72 141 GLN A CA 1
ATOM 1005 C C . GLN A 1 141 ? -7.499 -24.442 38.103 1.00 50.72 141 GLN A C 1
ATOM 1007 O O . GLN A 1 141 ? -6.776 -24.944 38.948 1.00 50.72 141 GLN A O 1
ATOM 1012 N N . ASP A 1 142 ? -8.030 -25.139 37.093 1.00 52.50 142 ASP A N 1
ATOM 1013 C CA . ASP A 1 142 ? -7.797 -26.577 36.873 1.00 52.50 142 ASP A CA 1
ATOM 1014 C C . ASP A 1 142 ? -7.354 -26.869 35.426 1.00 52.50 142 ASP A C 1
ATOM 1016 O O . ASP A 1 142 ? -7.848 -27.779 34.761 1.00 52.50 142 ASP A O 1
ATOM 1020 N N . VAL A 1 143 ? -6.422 -26.069 34.900 1.00 54.62 143 VAL A N 1
ATOM 1021 C CA . VAL A 1 143 ? -5.583 -26.504 33.776 1.00 54.62 143 VAL A CA 1
ATOM 1022 C C . VAL A 1 143 ? -4.203 -26.783 34.353 1.00 54.62 143 VAL A C 1
ATOM 1024 O O . VAL A 1 143 ? -3.376 -25.881 34.470 1.00 54.62 143 VAL A O 1
ATOM 1027 N N . GLU A 1 144 ? -3.971 -28.036 34.746 1.00 63.81 144 GLU A N 1
ATOM 1028 C CA . GLU A 1 144 ? -2.624 -28.565 34.957 1.00 63.81 144 GLU A CA 1
ATOM 1029 C C . GLU A 1 144 ? -1.873 -28.487 33.623 1.00 63.81 144 GLU A C 1
ATOM 1031 O O . GLU A 1 144 ? -1.968 -29.363 32.761 1.00 63.81 144 GLU A O 1
ATOM 1036 N N . VAL A 1 145 ? -1.133 -27.393 33.437 1.00 55.66 145 VAL A N 1
ATOM 1037 C CA . VAL A 1 145 ? -0.043 -27.312 32.465 1.00 55.66 145 VAL A CA 1
ATOM 1038 C C . VAL A 1 145 ? 1.083 -28.174 33.028 1.00 55.66 145 VAL A C 1
ATOM 1040 O O . VAL A 1 145 ? 1.980 -27.694 33.716 1.00 55.66 145 VAL A O 1
ATOM 1043 N N . GLY A 1 146 ? 0.955 -29.480 32.812 1.00 52.03 146 GLY A N 1
ATOM 1044 C CA . GLY A 1 146 ? 2.013 -30.440 33.060 1.00 52.03 146 GLY A CA 1
ATOM 1045 C C . GLY A 1 146 ? 3.194 -30.176 32.129 1.00 52.03 146 GLY A C 1
ATOM 1046 O O . GLY A 1 146 ? 3.024 -30.055 30.917 1.00 52.03 146 GLY A O 1
ATOM 1047 N N . GLU A 1 147 ? 4.368 -30.146 32.751 1.00 55.78 147 GLU A N 1
ATOM 1048 C CA . GLU A 1 147 ? 5.713 -30.170 32.178 1.00 55.78 147 GLU A CA 1
ATOM 1049 C C . GLU A 1 147 ? 6.207 -28.875 31.504 1.00 55.78 147 GLU A C 1
ATOM 1051 O O . GLU A 1 147 ? 6.070 -28.641 30.301 1.00 55.78 147 GLU A O 1
ATOM 1056 N N . GLU A 1 148 ? 6.890 -28.046 32.296 1.00 57.41 148 GLU A N 1
ATOM 1057 C CA . GLU A 1 148 ? 7.867 -27.093 31.776 1.00 57.41 148 GLU A CA 1
ATOM 1058 C C . GLU A 1 148 ? 8.937 -27.866 30.984 1.00 57.41 148 GLU A C 1
ATOM 1060 O O . GLU A 1 148 ? 9.614 -28.733 31.534 1.00 57.41 148 GLU A O 1
ATOM 1065 N N . ILE A 1 149 ? 9.116 -27.565 29.694 1.00 62.09 149 ILE A N 1
ATOM 1066 C CA . ILE A 1 149 ? 10.281 -28.053 28.944 1.00 62.09 149 ILE A CA 1
ATOM 1067 C C . ILE A 1 149 ? 11.487 -27.212 29.389 1.00 62.09 149 ILE A C 1
ATOM 1069 O O . ILE A 1 149 ? 11.501 -26.006 29.117 1.00 62.09 149 ILE A O 1
ATOM 1073 N N . PRO A 1 150 ? 12.510 -27.791 30.044 1.00 55.59 150 PRO A N 1
ATOM 1074 C CA . PRO A 1 150 ? 13.701 -27.041 30.411 1.00 55.59 150 PRO A CA 1
ATOM 1075 C C . PRO A 1 150 ? 14.460 -26.633 29.142 1.00 55.59 150 PRO A C 1
ATOM 1077 O O . PRO A 1 150 ? 14.932 -27.469 28.375 1.00 55.59 150 PRO A O 1
ATOM 1080 N N . VAL A 1 151 ? 14.586 -25.323 28.925 1.00 63.19 151 VAL A N 1
ATOM 1081 C CA . VAL A 1 151 ? 15.258 -24.727 27.753 1.00 63.19 151 VAL A CA 1
ATOM 1082 C C . VAL A 1 151 ? 16.794 -24.838 27.831 1.00 63.19 151 VAL A C 1
ATOM 1084 O O . VAL A 1 151 ? 17.467 -24.577 26.843 1.00 63.19 151 VAL A O 1
ATOM 1087 N N . ASN A 1 152 ? 17.360 -25.299 28.954 1.00 64.44 152 ASN A N 1
ATOM 1088 C CA . ASN A 1 152 ? 18.808 -25.452 29.152 1.00 64.44 152 ASN A CA 1
ATOM 1089 C C . ASN A 1 152 ? 19.152 -26.800 29.811 1.00 64.44 152 ASN A C 1
ATOM 1091 O O . ASN A 1 152 ? 19.404 -26.858 31.008 1.00 64.44 152 ASN A O 1
ATOM 1095 N N . ALA A 1 153 ? 19.160 -27.888 29.037 1.00 57.91 153 ALA A N 1
ATOM 1096 C CA . ALA A 1 153 ? 19.527 -29.231 29.513 1.00 57.91 153 ALA A CA 1
ATOM 1097 C C . ALA A 1 153 ? 20.884 -29.735 28.971 1.00 57.91 153 ALA A C 1
ATOM 1099 O O . ALA A 1 153 ? 21.084 -30.939 28.834 1.00 57.91 153 ALA A O 1
ATOM 1100 N N . HIS A 1 154 ? 21.820 -28.841 28.632 1.00 59.72 154 HIS A N 1
ATOM 1101 C CA . HIS A 1 154 ? 23.107 -29.225 28.027 1.00 59.72 154 HIS A CA 1
ATOM 1102 C C . HIS A 1 154 ? 24.358 -28.671 28.727 1.00 59.72 154 HIS A C 1
ATOM 1104 O O . HIS A 1 154 ? 25.417 -28.616 28.110 1.00 59.72 154 HIS A O 1
ATOM 1110 N N . GLU A 1 155 ? 24.280 -28.322 30.011 1.00 58.84 155 GLU A N 1
ATOM 1111 C CA . GLU A 1 155 ? 25.432 -27.784 30.758 1.00 58.84 155 GLU A CA 1
ATOM 1112 C C . GLU A 1 155 ? 25.727 -28.524 32.071 1.00 58.84 155 GLU A C 1
ATOM 1114 O O . GLU A 1 155 ? 26.173 -27.908 33.020 1.00 58.84 155 GLU A O 1
ATOM 1119 N N . ASP A 1 156 ? 25.547 -29.848 32.128 1.00 58.00 156 ASP A N 1
ATOM 1120 C CA . ASP A 1 156 ? 26.018 -30.661 33.263 1.00 58.00 156 ASP A CA 1
ATOM 1121 C C . ASP A 1 156 ? 26.572 -32.011 32.774 1.00 58.00 156 ASP A C 1
ATOM 1123 O O . ASP A 1 156 ? 25.959 -33.069 32.917 1.00 58.00 156 ASP A O 1
ATOM 1127 N N . ALA A 1 157 ? 27.748 -31.983 32.150 1.00 56.47 157 ALA A N 1
ATOM 1128 C CA . ALA A 1 157 ? 28.568 -33.177 31.952 1.00 56.47 157 ALA A CA 1
ATOM 1129 C C . ALA A 1 157 ? 30.024 -32.855 32.303 1.00 56.47 157 ALA A C 1
ATOM 1131 O O . ALA A 1 157 ? 30.924 -32.942 31.469 1.00 56.47 157 ALA A O 1
ATOM 1132 N N . ASP A 1 158 ? 30.240 -32.497 33.569 1.00 57.94 158 ASP A N 1
ATOM 1133 C CA . ASP A 1 158 ? 31.545 -32.548 34.224 1.00 57.94 158 ASP A CA 1
ATOM 1134 C C . ASP A 1 158 ? 31.986 -34.019 34.362 1.00 57.94 158 ASP A C 1
ATOM 1136 O O . ASP A 1 158 ? 31.918 -34.641 35.421 1.00 57.94 158 ASP A O 1
ATOM 1140 N N . GLY A 1 159 ? 32.420 -34.605 33.247 1.00 54.78 159 GLY A N 1
ATOM 1141 C CA . GLY A 1 159 ? 33.254 -35.798 33.211 1.00 54.78 159 GLY A CA 1
ATOM 1142 C C . GLY A 1 159 ? 34.700 -35.356 33.036 1.00 54.78 159 GLY A C 1
ATOM 1143 O O . GLY A 1 159 ? 35.104 -34.998 31.933 1.00 54.78 159 GLY A O 1
ATOM 1144 N N . GLY A 1 160 ? 35.466 -35.330 34.129 1.00 55.84 160 GLY A N 1
ATOM 1145 C CA . GLY A 1 160 ? 36.882 -34.958 34.110 1.00 55.84 160 GLY A CA 1
ATOM 1146 C C . GLY A 1 160 ? 37.719 -35.806 33.134 1.00 55.84 160 GLY A C 1
ATOM 1147 O O . GLY A 1 160 ? 37.328 -36.925 32.794 1.00 55.84 160 GLY A O 1
ATOM 1148 N N . PRO A 1 161 ? 38.879 -35.296 32.680 1.00 59.84 161 PRO A N 1
ATOM 1149 C CA . PRO A 1 161 ? 39.714 -35.988 31.707 1.00 59.84 161 PRO A CA 1
ATOM 1150 C C . PRO A 1 161 ? 40.214 -37.318 32.284 1.00 59.84 161 PRO A C 1
ATOM 1152 O O . PRO A 1 161 ? 40.890 -37.349 33.314 1.00 59.84 161 PRO A O 1
ATOM 1155 N N . GLY A 1 162 ? 39.862 -38.418 31.617 1.00 57.62 162 GLY A N 1
ATOM 1156 C CA . GLY A 1 162 ? 40.485 -39.721 31.840 1.00 57.62 162 GLY A CA 1
ATOM 1157 C C . GLY A 1 162 ? 41.971 -39.693 31.455 1.00 57.62 162 GLY A C 1
ATOM 1158 O O . GLY A 1 162 ? 42.387 -38.803 30.708 1.00 57.62 162 GLY A O 1
ATOM 1159 N N . PRO A 1 163 ? 42.786 -40.625 31.979 1.00 58.78 163 PRO A N 1
ATOM 1160 C CA . PRO A 1 163 ? 44.209 -40.690 31.672 1.00 58.78 163 PRO A CA 1
ATOM 1161 C C . PRO A 1 163 ? 44.417 -40.821 30.161 1.00 58.78 163 PRO A C 1
ATOM 1163 O O . PRO A 1 163 ? 43.806 -41.660 29.504 1.00 58.78 163 PRO A O 1
ATOM 1166 N N .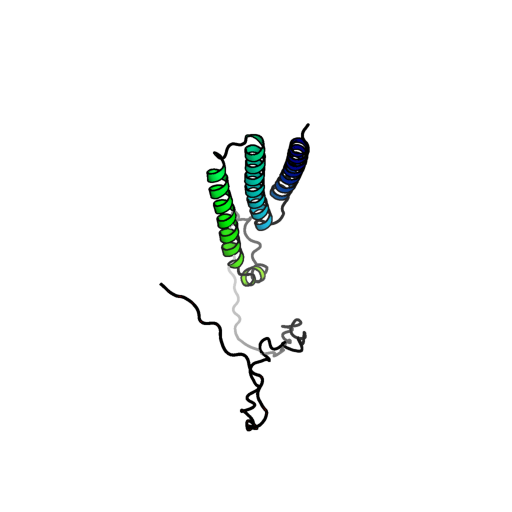 VAL A 1 164 ? 45.254 -39.938 29.626 1.00 60.53 164 VAL A N 1
ATOM 1167 C CA . VAL A 1 164 ? 45.779 -40.023 28.268 1.00 60.53 164 VAL A CA 1
ATOM 1168 C C . VAL A 1 164 ? 46.751 -41.193 28.232 1.00 60.53 164 VAL A C 1
ATOM 1170 O O . VAL A 1 164 ? 47.827 -41.118 28.821 1.00 60.53 164 VAL A O 1
ATOM 1173 N N . ASP A 1 165 ? 46.346 -42.273 27.572 1.00 57.22 165 ASP A N 1
ATOM 1174 C CA . ASP A 1 165 ? 47.268 -43.309 27.130 1.00 57.22 165 ASP A CA 1
ATOM 1175 C C . ASP A 1 165 ? 48.159 -42.674 26.048 1.00 57.22 165 ASP A C 1
ATOM 1177 O O . ASP A 1 165 ? 47.785 -42.522 24.884 1.00 57.22 165 ASP A O 1
ATOM 1181 N N . GLU A 1 166 ? 49.312 -42.175 26.488 1.00 60.06 166 GLU A N 1
ATOM 1182 C CA . GLU A 1 166 ? 50.468 -41.925 25.639 1.00 60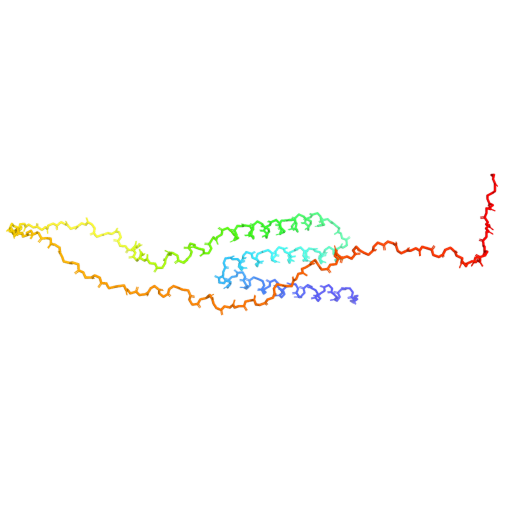.06 166 GLU A CA 1
ATOM 1183 C C . GLU A 1 166 ? 50.931 -43.289 25.138 1.00 60.06 166 GLU A C 1
ATOM 1185 O O . GLU A 1 166 ? 51.500 -44.030 25.924 1.00 60.06 166 GLU A O 1
ATOM 1190 N N . ASP A 1 167 ? 50.585 -43.643 23.902 1.00 56.25 167 ASP A N 1
ATOM 1191 C CA . ASP A 1 167 ? 51.325 -44.540 23.004 1.00 56.25 167 ASP A CA 1
ATOM 1192 C C . ASP A 1 167 ? 50.406 -44.865 21.818 1.00 56.25 167 ASP A C 1
ATOM 1194 O O . ASP A 1 167 ? 49.519 -45.701 21.930 1.00 56.25 167 ASP A O 1
ATOM 1198 N N . ASP A 1 168 ? 50.566 -44.135 20.711 1.00 55.66 168 ASP A N 1
ATOM 1199 C CA . ASP A 1 168 ? 50.546 -44.706 19.356 1.00 55.66 168 ASP A CA 1
ATOM 1200 C C . ASP A 1 168 ? 50.835 -43.611 18.313 1.00 55.66 168 ASP A C 1
ATOM 1202 O O . ASP A 1 168 ? 49.996 -42.801 17.920 1.00 55.66 168 ASP A O 1
ATOM 1206 N N . GLU A 1 169 ? 52.115 -43.575 17.946 1.00 61.78 169 GLU A N 1
ATOM 1207 C CA . GLU A 1 169 ? 52.640 -43.518 16.579 1.00 61.78 169 GLU A CA 1
ATOM 1208 C C . GLU A 1 169 ? 51.971 -42.568 15.563 1.00 61.78 169 GLU A C 1
ATOM 1210 O O . GLU A 1 169 ? 50.874 -42.760 15.051 1.00 61.78 169 GLU A O 1
ATOM 1215 N N . LEU A 1 170 ? 52.678 -41.486 15.224 1.00 58.62 170 LEU A N 1
ATOM 1216 C CA . LEU A 1 170 ? 53.500 -41.414 14.005 1.00 58.62 170 LEU A CA 1
ATOM 1217 C C . LEU A 1 170 ? 52.702 -41.604 12.706 1.00 58.62 170 LEU A C 1
ATOM 1219 O O . LEU A 1 170 ? 52.684 -42.686 12.131 1.00 58.62 170 LEU A O 1
ATOM 1223 N N . VAL A 1 171 ? 52.225 -40.496 12.130 1.00 53.12 171 VAL A N 1
ATOM 1224 C CA . VAL A 1 171 ? 52.303 -40.353 10.671 1.00 53.12 171 VAL A CA 1
ATOM 1225 C C . VAL A 1 171 ? 52.778 -38.950 10.304 1.00 53.12 171 VAL A C 1
ATOM 1227 O O . VAL A 1 171 ? 52.133 -37.933 10.544 1.00 53.12 171 VAL A O 1
ATOM 1230 N N . GLU A 1 172 ? 53.983 -38.977 9.760 1.00 57.00 172 GLU A N 1
ATOM 1231 C CA . GLU A 1 172 ? 54.790 -37.968 9.098 1.00 57.00 172 GLU A CA 1
ATOM 1232 C C . GLU A 1 172 ? 54.034 -36.953 8.227 1.00 57.00 172 GLU A C 1
ATOM 1234 O O . GLU A 1 172 ? 53.079 -37.277 7.521 1.00 57.00 172 GLU A O 1
ATOM 1239 N N . GLY A 1 173 ? 54.569 -35.730 8.166 1.00 48.72 173 GLY A N 1
ATOM 1240 C CA . GLY A 1 173 ? 54.197 -34.791 7.110 1.00 48.72 173 GLY A CA 1
ATOM 1241 C C . GLY A 1 173 ? 54.738 -33.372 7.245 1.00 48.72 173 GLY A C 1
ATOM 1242 O O . GLY A 1 173 ? 54.002 -32.421 7.004 1.00 48.72 173 GLY A O 1
ATOM 1243 N N . PHE A 1 174 ? 56.000 -33.208 7.646 1.00 44.66 174 PHE A N 1
ATOM 1244 C CA . PHE A 1 174 ? 56.684 -31.913 7.667 1.00 44.66 174 PHE A CA 1
ATOM 1245 C C . PHE A 1 174 ? 56.882 -31.329 6.255 1.00 44.66 174 PHE A C 1
ATOM 1247 O O . PHE A 1 174 ? 57.375 -32.007 5.357 1.00 44.66 174 PHE A O 1
ATOM 1254 N N . GLY A 1 175 ? 56.652 -30.018 6.135 1.00 51.03 175 GLY A N 1
ATOM 1255 C CA . GLY A 1 175 ? 57.576 -29.133 5.420 1.00 51.03 175 GLY A CA 1
ATOM 1256 C C . GLY A 1 175 ? 57.207 -28.730 3.992 1.00 51.03 175 GLY A C 1
ATOM 1257 O O . GLY A 1 175 ? 57.500 -29.448 3.043 1.00 51.03 175 GLY A O 1
ATOM 1258 N N . ARG A 1 176 ? 56.712 -27.494 3.842 1.00 50.84 176 ARG A N 1
ATOM 1259 C CA . ARG A 1 176 ? 57.169 -26.551 2.803 1.00 50.84 176 ARG A CA 1
ATOM 1260 C C . ARG A 1 176 ? 57.112 -25.124 3.351 1.00 50.84 176 ARG A C 1
ATOM 1262 O O . ARG A 1 176 ? 56.130 -24.412 3.170 1.00 50.84 176 ARG A O 1
ATOM 1269 N N . GLU A 1 177 ? 58.183 -24.720 4.025 1.00 62.97 177 GLU A N 1
ATOM 1270 C CA . GLU A 1 177 ? 58.709 -23.369 3.835 1.00 62.97 177 GLU A CA 1
ATOM 1271 C C . GLU A 1 177 ? 59.324 -23.327 2.435 1.00 62.97 177 GLU A C 1
ATOM 1273 O O . GLU A 1 177 ? 60.025 -24.269 2.099 1.00 62.97 177 GLU A O 1
ATOM 1278 N N . GLU A 1 178 ? 59.043 -22.289 1.643 1.00 60.53 178 GLU A N 1
ATOM 1279 C CA . GLU A 1 178 ? 60.010 -21.581 0.783 1.00 60.53 178 GLU A CA 1
ATOM 1280 C C . GLU A 1 178 ? 59.357 -20.264 0.317 1.00 60.53 178 GLU A C 1
ATOM 1282 O O . GLU A 1 178 ? 58.647 -20.203 -0.685 1.00 60.53 178 GLU A O 1
ATOM 1287 N N . GLY A 1 179 ? 59.590 -19.183 1.065 1.00 50.22 179 GLY A N 1
ATOM 1288 C CA . GLY A 1 179 ? 59.911 -17.903 0.425 1.00 50.22 179 GLY A CA 1
ATOM 1289 C C . GLY A 1 179 ? 61.421 -17.886 0.174 1.00 50.22 179 GLY A C 1
ATOM 1290 O O . GLY A 1 179 ? 62.142 -18.554 0.920 1.00 50.22 179 GLY A O 1
ATOM 1291 N N . PRO A 1 180 ? 61.935 -17.146 -0.830 1.00 65.88 180 PRO A N 1
ATOM 1292 C CA . PRO A 1 180 ? 62.705 -15.970 -0.408 1.00 65.88 180 PRO A CA 1
ATOM 1293 C C . PRO A 1 180 ? 62.800 -14.785 -1.412 1.00 65.88 180 PRO A C 1
ATOM 1295 O O . PRO A 1 180 ? 62.857 -14.974 -2.624 1.00 65.88 180 PRO A O 1
ATOM 1298 N N . ARG A 1 181 ? 63.015 -13.606 -0.800 1.00 50.12 181 ARG A N 1
ATOM 1299 C CA . ARG A 1 181 ? 63.684 -12.347 -1.234 1.00 50.12 181 ARG A CA 1
ATOM 1300 C C . ARG A 1 181 ? 62.937 -11.351 -2.117 1.00 50.12 181 ARG A C 1
ATOM 1302 O O . ARG A 1 181 ? 62.797 -11.594 -3.330 1.00 50.12 181 ARG A O 1
#